Protein AF-A0A2A3HDF3-F1 (afdb_monomer_lite)

Radius of gyration: 16.19 Å; chains: 1; bounding box: 34×34×39 Å

Foldseek 3Di:
DAQEEEEAAQLGWCVVVCVVVCVVPVPYHYHYDYLLLCLVQQQASCVDPSQVPGQEYEYEALVLLSCLNNVVVHDPRRHYDYHPYDQAQQDDPLHPHLVVLLVLLVCCQPPVLVSLVVVLVSDDDDDPVVSVNSSVSSVVDDSNSSSSSSNCSSPDGNPDPVVVVPPPPPPD

pLDDT: mean 89.28, std 13.71, range [31.47, 98.31]

Structure (mmCIF, N/CA/C/O backbone):
data_AF-A0A2A3HDF3-F1
#
_entry.id   AF-A0A2A3HDF3-F1
#
loop_
_atom_site.group_PDB
_atom_site.id
_atom_site.type_symbol
_atom_site.label_atom_id
_atom_site.label_alt_id
_atom_site.label_comp_id
_atom_site.label_asym_id
_atom_site.label_entity_id
_atom_site.label_seq_id
_atom_site.pdbx_PDB_ins_code
_atom_site.Cartn_x
_atom_site.Cartn_y
_atom_site.Cartn_z
_atom_site.occupancy
_atom_site.B_iso_or_equiv
_atom_site.auth_seq_id
_atom_site.auth_comp_id
_atom_site.auth_asym_id
_atom_site.auth_atom_id
_atom_site.pdbx_PDB_model_num
ATOM 1 N N . MET A 1 1 ? 16.408 5.076 -20.374 1.00 85.50 1 MET A N 1
ATOM 2 C CA . MET A 1 1 ? 16.314 5.239 -18.915 1.00 85.50 1 MET A CA 1
ATOM 3 C C . MET A 1 1 ? 15.168 4.368 -18.443 1.00 85.50 1 MET A C 1
ATOM 5 O O . MET A 1 1 ? 14.099 4.467 -19.041 1.00 85.50 1 MET A O 1
ATOM 9 N N . LEU A 1 2 ? 15.422 3.452 -17.506 1.00 94.69 2 LEU A N 1
ATOM 10 C CA . LEU A 1 2 ? 14.374 2.601 -16.931 1.00 94.69 2 LEU A CA 1
ATOM 11 C C . LEU A 1 2 ? 13.492 3.433 -16.003 1.00 94.69 2 LEU A C 1
ATOM 13 O O . LEU A 1 2 ? 13.992 4.339 -15.347 1.00 94.69 2 LEU A O 1
ATOM 17 N N . LYS A 1 3 ? 12.201 3.116 -15.933 1.00 98.00 3 LYS A N 1
ATOM 18 C CA . LYS A 1 3 ? 11.249 3.780 -15.036 1.00 98.00 3 LYS A CA 1
ATOM 19 C C . LYS A 1 3 ? 10.945 2.903 -13.835 1.00 98.00 3 LYS A C 1
ATOM 21 O O . LYS A 1 3 ? 10.319 1.850 -13.988 1.00 98.00 3 LYS A O 1
ATOM 26 N N . TRP A 1 4 ? 11.349 3.360 -12.659 1.00 98.19 4 TRP A N 1
ATOM 27 C CA . TRP A 1 4 ? 11.061 2.716 -11.385 1.00 98.19 4 TRP A CA 1
ATOM 28 C C . TRP A 1 4 ? 9.919 3.449 -10.695 1.00 98.19 4 TRP A C 1
ATOM 30 O O . TRP A 1 4 ? 9.911 4.673 -10.592 1.00 98.19 4 TRP A O 1
ATOM 40 N N . THR A 1 5 ? 8.917 2.706 -10.241 1.00 98.06 5 THR A N 1
ATOM 41 C CA . THR A 1 5 ? 7.815 3.256 -9.450 1.00 98.06 5 THR A CA 1
ATOM 42 C C . THR A 1 5 ? 7.748 2.553 -8.109 1.00 98.06 5 THR A C 1
ATOM 44 O O . THR A 1 5 ? 7.665 1.327 -8.057 1.00 98.06 5 THR A O 1
ATOM 47 N N . TRP A 1 6 ? 7.784 3.346 -7.047 1.00 97.88 6 TRP A N 1
ATOM 48 C CA . TRP A 1 6 ? 7.765 2.919 -5.657 1.00 97.88 6 TRP A CA 1
ATOM 49 C C . TRP A 1 6 ? 6.385 3.181 -5.071 1.00 97.88 6 TRP A C 1
ATOM 51 O O . TRP A 1 6 ? 5.854 4.286 -5.191 1.00 97.88 6 TRP A O 1
ATOM 61 N N . LEU A 1 7 ? 5.801 2.151 -4.474 1.00 96.94 7 LEU A N 1
ATOM 62 C CA . LEU A 1 7 ? 4.539 2.220 -3.751 1.00 96.94 7 LEU A CA 1
ATOM 63 C C . LEU A 1 7 ? 4.824 2.256 -2.248 1.00 96.94 7 LEU A C 1
ATOM 65 O O . LEU A 1 7 ? 5.715 1.550 -1.775 1.00 96.94 7 LEU A O 1
ATOM 69 N N . SER A 1 8 ? 4.084 3.085 -1.520 1.00 90.19 8 SER A N 1
ATOM 70 C CA . SER A 1 8 ? 4.473 3.556 -0.194 1.00 90.19 8 SER A CA 1
ATOM 71 C C . SER A 1 8 ? 4.134 2.612 0.955 1.00 90.19 8 SER A C 1
ATOM 73 O O . SER A 1 8 ? 4.637 2.826 2.045 1.00 90.19 8 SER A O 1
ATOM 75 N N . GLY A 1 9 ? 3.319 1.578 0.751 1.00 89.56 9 GLY A N 1
ATOM 76 C CA . GLY A 1 9 ? 2.892 0.686 1.830 1.00 89.56 9 GLY A CA 1
ATOM 77 C C . GLY A 1 9 ? 1.810 1.283 2.739 1.00 89.56 9 GLY A C 1
ATOM 78 O O . GLY A 1 9 ? 1.271 2.361 2.480 1.00 89.56 9 GLY A O 1
ATOM 79 N N . LEU A 1 10 ? 1.416 0.555 3.79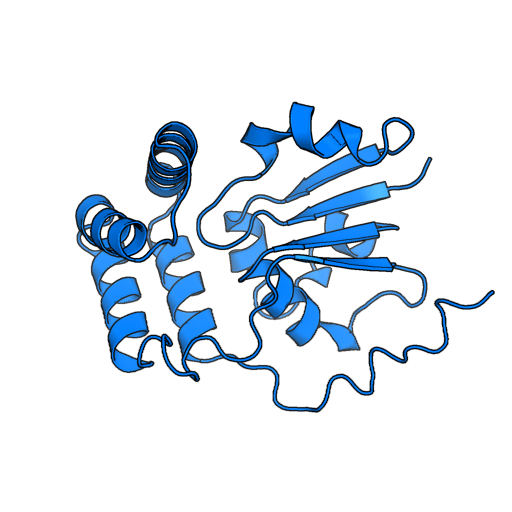0 1.00 91.62 10 LEU A N 1
ATOM 80 C CA . LEU A 1 10 ? 0.279 0.937 4.641 1.00 91.62 10 LEU A CA 1
ATOM 81 C C . LEU A 1 10 ? 0.542 2.257 5.382 1.00 91.62 10 LEU A C 1
ATOM 83 O O . LEU A 1 10 ? 1.475 2.361 6.183 1.00 91.62 10 LEU A O 1
ATOM 87 N N . ALA A 1 11 ? -0.333 3.243 5.155 1.00 92.19 11 ALA A N 1
ATOM 88 C CA . ALA A 1 11 ? -0.330 4.542 5.836 1.00 92.19 11 ALA A CA 1
ATOM 89 C C . ALA A 1 11 ? 1.054 5.225 5.875 1.00 92.19 11 ALA A C 1
ATOM 91 O O . ALA A 1 11 ? 1.394 5.914 6.834 1.00 92.19 11 ALA A O 1
ATOM 92 N N . SER A 1 12 ? 1.854 5.024 4.829 1.00 89.12 12 SER A N 1
ATOM 93 C CA . SER A 1 12 ? 3.217 5.540 4.700 1.00 89.12 12 SER A CA 1
ATOM 94 C C . SER A 1 12 ? 3.377 6.352 3.414 1.00 89.12 12 SER A C 1
ATOM 96 O O . SER A 1 12 ? 2.534 6.307 2.516 1.00 89.12 12 SER A O 1
ATOM 98 N N . ASP A 1 13 ? 4.442 7.146 3.339 1.00 88.75 13 ASP A N 1
ATOM 99 C CA . ASP A 1 13 ? 4.834 7.875 2.132 1.00 88.75 13 ASP A CA 1
ATOM 100 C C . ASP A 1 13 ? 6.322 7.648 1.906 1.00 88.75 13 ASP A C 1
ATOM 102 O O . ASP A 1 13 ? 7.139 8.135 2.679 1.00 88.75 13 ASP A O 1
ATOM 106 N N . TRP A 1 14 ? 6.680 6.883 0.877 1.00 89.44 14 TRP A N 1
ATOM 107 C CA . TRP A 1 14 ? 8.084 6.560 0.605 1.00 89.44 14 TRP A CA 1
ATOM 108 C C . TRP A 1 14 ? 8.857 7.704 -0.022 1.00 89.44 14 TRP A C 1
ATOM 110 O O . TRP A 1 14 ? 10.082 7.650 -0.073 1.00 89.44 14 TRP A O 1
ATOM 120 N N . ASN A 1 15 ? 8.165 8.759 -0.443 1.00 88.38 15 ASN A N 1
ATOM 121 C CA . ASN A 1 15 ? 8.813 9.951 -0.958 1.00 88.38 15 ASN A CA 1
ATOM 122 C C . ASN A 1 15 ? 9.711 10.629 0.093 1.00 88.38 15 ASN A C 1
ATOM 124 O O . ASN A 1 15 ? 10.619 11.369 -0.261 1.00 88.38 15 ASN A O 1
ATOM 128 N N . ILE A 1 16 ? 9.489 10.372 1.388 1.00 86.38 16 ILE A N 1
ATOM 129 C CA . ILE A 1 16 ? 10.354 10.883 2.464 1.00 86.38 16 ILE A CA 1
ATOM 130 C C . ILE A 1 16 ? 11.732 10.206 2.504 1.00 86.38 16 ILE A C 1
ATOM 132 O O . ILE A 1 16 ? 12.630 10.749 3.135 1.00 86.38 16 ILE A O 1
ATOM 136 N N . TRP A 1 17 ? 11.873 9.042 1.859 1.00 86.25 17 TRP A N 1
ATOM 137 C CA . TRP A 1 17 ? 13.114 8.267 1.750 1.00 86.25 17 TRP A CA 1
ATOM 138 C C . TRP A 1 17 ? 13.615 8.208 0.296 1.00 86.25 17 TRP A C 1
ATOM 140 O O . TRP A 1 17 ? 14.229 7.230 -0.132 1.00 86.25 17 TRP A O 1
ATOM 150 N N . GLU A 1 18 ? 13.272 9.211 -0.521 1.00 90.62 18 GLU A N 1
ATOM 151 C CA . GLU A 1 18 ? 13.630 9.253 -1.944 1.00 90.62 18 GLU A CA 1
ATOM 152 C C . GLU A 1 18 ? 15.149 9.151 -2.153 1.00 90.62 18 GLU A C 1
ATOM 154 O O . GLU A 1 18 ? 15.608 8.347 -2.972 1.00 90.62 18 GLU A O 1
ATOM 159 N N . ASP A 1 19 ? 15.928 9.904 -1.376 1.00 89.81 19 ASP A N 1
ATOM 160 C CA . ASP A 1 19 ? 17.388 9.933 -1.474 1.00 89.81 19 ASP A CA 1
ATOM 161 C C . ASP A 1 19 ? 17.999 8.552 -1.195 1.00 89.81 19 ASP A C 1
ATOM 163 O O . ASP A 1 19 ? 18.905 8.117 -1.905 1.00 89.81 19 ASP A O 1
ATOM 167 N N . GLU A 1 20 ? 17.471 7.813 -0.217 1.00 90.38 20 GLU A N 1
ATOM 168 C CA . GLU A 1 20 ? 17.928 6.463 0.105 1.00 90.38 20 GLU A CA 1
ATOM 169 C C . GLU A 1 20 ? 17.465 5.426 -0.919 1.00 90.38 20 GLU A C 1
ATOM 171 O O . GLU A 1 20 ? 18.195 4.484 -1.216 1.00 90.38 20 GLU A O 1
ATOM 176 N N . LEU A 1 21 ? 16.259 5.563 -1.470 1.00 91.25 21 LEU A N 1
ATOM 177 C CA . LEU A 1 21 ? 15.685 4.571 -2.384 1.00 91.25 21 LEU A CA 1
ATOM 178 C C . LEU A 1 21 ? 16.205 4.720 -3.819 1.00 91.25 21 LEU A C 1
ATOM 180 O O . LEU A 1 21 ? 16.297 3.730 -4.552 1.00 91.25 21 LEU A O 1
ATOM 184 N N . THR A 1 22 ? 16.584 5.929 -4.233 1.00 93.12 22 THR A N 1
ATOM 185 C CA . THR A 1 22 ? 17.169 6.171 -5.563 1.00 93.12 22 THR A CA 1
ATOM 186 C C . THR A 1 22 ? 18.551 5.542 -5.742 1.00 93.12 22 THR A C 1
ATOM 188 O O . THR A 1 22 ? 18.929 5.213 -6.866 1.00 93.12 22 THR A O 1
ATOM 191 N N . VAL A 1 23 ? 19.277 5.241 -4.656 1.00 94.00 23 VAL A N 1
ATOM 192 C CA . VAL A 1 23 ? 20.576 4.542 -4.739 1.00 94.00 23 VAL A CA 1
ATOM 193 C C . VAL A 1 23 ? 20.455 3.107 -5.262 1.00 94.00 23 VAL A C 1
ATOM 195 O O . VAL A 1 23 ? 21.455 2.524 -5.680 1.00 94.00 23 VAL A O 1
ATOM 198 N N . ALA A 1 24 ? 19.248 2.527 -5.246 1.00 91.19 24 ALA A N 1
ATOM 199 C CA . ALA A 1 24 ? 19.001 1.181 -5.752 1.00 91.19 24 ALA A CA 1
ATOM 200 C C . ALA A 1 24 ? 19.291 1.055 -7.261 1.00 91.19 24 ALA A C 1
ATOM 202 O O . ALA A 1 24 ? 19.706 -0.017 -7.705 1.00 91.19 24 ALA A O 1
ATOM 203 N N . ASP A 1 25 ? 19.087 2.131 -8.032 1.00 93.25 25 ASP A N 1
ATOM 204 C CA . ASP A 1 25 ? 19.437 2.238 -9.454 1.00 93.25 25 ASP A CA 1
ATOM 205 C C . ASP A 1 25 ? 19.587 3.717 -9.851 1.00 93.25 25 ASP A C 1
ATOM 207 O O . ASP A 1 25 ? 18.658 4.351 -10.343 1.00 93.25 25 ASP A O 1
ATOM 211 N N . MET A 1 26 ? 20.781 4.278 -9.656 1.00 93.88 26 MET A N 1
ATOM 212 C CA . MET A 1 26 ? 21.037 5.710 -9.881 1.00 93.88 26 MET A CA 1
ATOM 213 C C . MET A 1 26 ? 20.826 6.176 -11.335 1.00 93.88 26 MET A C 1
ATOM 215 O O . MET A 1 26 ? 20.737 7.378 -11.583 1.00 93.88 26 MET A O 1
ATOM 219 N N . ASP A 1 27 ? 20.760 5.249 -12.296 1.00 95.38 27 ASP A N 1
ATOM 220 C CA . ASP A 1 27 ? 20.563 5.546 -13.719 1.00 95.38 27 ASP A CA 1
ATOM 221 C C . ASP A 1 27 ? 19.083 5.486 -14.141 1.00 95.38 27 ASP A C 1
ATOM 223 O O . ASP A 1 27 ? 18.760 5.697 -15.319 1.00 95.38 27 ASP A O 1
ATOM 227 N N . ALA A 1 28 ? 18.172 5.173 -13.217 1.00 96.69 28 ALA A N 1
ATOM 228 C CA . ALA A 1 28 ? 16.743 5.096 -13.470 1.00 96.69 28 ALA A CA 1
ATOM 229 C C . ALA A 1 28 ? 15.999 6.417 -13.205 1.00 96.69 28 ALA A C 1
ATOM 231 O O . ALA A 1 28 ? 16.429 7.294 -12.465 1.00 96.69 28 ALA A O 1
ATOM 232 N N . GLU A 1 29 ? 14.818 6.548 -13.812 1.00 97.00 29 GLU A N 1
ATOM 233 C CA . GLU A 1 29 ? 13.830 7.568 -13.463 1.00 97.00 29 GLU A CA 1
ATOM 234 C C . GLU A 1 29 ? 12.951 7.016 -12.330 1.00 97.00 29 GLU A C 1
ATOM 236 O O . GLU A 1 29 ? 12.150 6.103 -12.562 1.00 97.00 29 GLU A O 1
ATOM 241 N N . HIS A 1 30 ? 13.094 7.560 -11.119 1.00 97.00 30 HIS A N 1
ATOM 242 C CA . HIS A 1 30 ? 12.326 7.151 -9.941 1.00 97.00 30 HIS A CA 1
ATOM 243 C C . HIS A 1 30 ? 11.044 7.976 -9.801 1.00 97.00 30 HIS A C 1
ATOM 245 O O . HIS A 1 30 ? 11.026 9.187 -10.012 1.00 97.00 30 HIS A O 1
ATOM 251 N N . ARG A 1 31 ? 9.945 7.306 -9.452 1.00 96.94 31 ARG A N 1
ATOM 252 C CA . ARG A 1 31 ? 8.663 7.932 -9.117 1.00 96.94 31 ARG A CA 1
ATOM 253 C C . ARG A 1 31 ? 8.096 7.293 -7.863 1.00 96.94 31 ARG A C 1
ATOM 255 O O . ARG A 1 31 ? 8.108 6.071 -7.745 1.00 96.94 31 ARG A O 1
ATOM 262 N N . PHE A 1 32 ? 7.527 8.105 -6.986 1.00 96.62 32 PHE A N 1
ATOM 263 C CA . PHE A 1 32 ? 6.917 7.652 -5.740 1.00 96.62 32 PHE A CA 1
ATOM 264 C C . PHE A 1 32 ? 5.410 7.886 -5.806 1.00 96.62 32 PHE A C 1
ATOM 266 O O . PHE A 1 32 ? 4.940 8.975 -6.147 1.00 96.62 32 PHE A O 1
ATOM 273 N N . VAL A 1 33 ? 4.636 6.835 -5.545 1.00 96.38 33 VAL A N 1
ATOM 274 C CA . VAL A 1 33 ? 3.180 6.914 -5.455 1.00 96.38 33 VAL A CA 1
ATOM 275 C C . VAL A 1 33 ? 2.818 6.927 -3.973 1.00 96.38 33 VAL A C 1
ATOM 277 O O . VAL A 1 33 ? 3.095 5.946 -3.283 1.00 96.38 33 VAL A O 1
ATOM 280 N N . PRO A 1 34 ? 2.200 8.007 -3.470 1.00 93.50 34 PRO A N 1
ATOM 281 C CA . PRO A 1 34 ? 1.807 8.082 -2.073 1.00 93.50 34 PRO A CA 1
ATOM 282 C C . PRO A 1 34 ? 0.630 7.144 -1.798 1.00 93.50 34 PRO A C 1
ATOM 284 O O . PRO A 1 34 ? -0.275 7.013 -2.632 1.00 93.50 34 PRO A O 1
ATOM 287 N N . TYR A 1 35 ? 0.586 6.589 -0.586 1.00 95.25 35 TYR A N 1
ATOM 288 C CA . TYR A 1 35 ? -0.450 5.658 -0.123 1.00 95.25 35 TYR A CA 1
ATOM 289 C C . TYR A 1 35 ? -1.881 6.111 -0.456 1.00 95.25 35 TYR A C 1
ATOM 291 O O . TYR A 1 35 ? -2.707 5.323 -0.915 1.00 95.25 35 TYR A O 1
ATOM 299 N N . VAL A 1 36 ? -2.180 7.406 -0.307 1.00 94.00 36 VAL A N 1
ATOM 300 C CA . VAL A 1 36 ? -3.517 7.960 -0.585 1.00 94.00 36 VAL A CA 1
ATOM 301 C C . VAL A 1 36 ? -3.990 7.713 -2.024 1.00 94.00 36 VAL A C 1
ATOM 303 O O . VAL A 1 36 ? -5.169 7.431 -2.234 1.00 94.00 36 VAL A O 1
ATOM 306 N N . LYS A 1 37 ? -3.087 7.752 -3.017 1.00 95.38 37 LYS A N 1
ATOM 307 C CA . LYS A 1 37 ? -3.423 7.437 -4.418 1.00 95.38 37 LYS A CA 1
ATOM 308 C C . LYS A 1 37 ? -3.655 5.939 -4.618 1.00 95.38 37 LYS A C 1
ATOM 310 O O . LYS A 1 37 ? -4.479 5.544 -5.446 1.00 95.38 37 LYS A O 1
ATOM 315 N N . GLU A 1 38 ? -2.934 5.109 -3.869 1.00 96.00 38 GLU A N 1
ATOM 316 C CA . GLU A 1 38 ? -3.066 3.653 -3.924 1.00 96.00 38 GLU A CA 1
ATOM 317 C C . GLU A 1 38 ? -4.421 3.198 -3.382 1.00 96.00 38 GLU A C 1
ATOM 319 O O . GLU A 1 38 ? -5.119 2.428 -4.041 1.00 96.00 38 GLU A O 1
ATOM 324 N N . VAL A 1 39 ? -4.847 3.747 -2.239 1.00 96.75 39 VAL A N 1
ATOM 325 C CA . VAL A 1 39 ? -6.170 3.482 -1.644 1.00 96.75 39 VAL A CA 1
ATOM 326 C C . VAL A 1 39 ? -7.308 3.948 -2.553 1.00 96.75 39 VAL A C 1
ATOM 328 O O . VAL A 1 39 ? -8.350 3.308 -2.671 1.00 96.75 39 VAL A O 1
ATOM 331 N N . GLN A 1 40 ? -7.121 5.038 -3.288 1.00 95.62 40 GLN A N 1
ATOM 332 C CA . GLN A 1 40 ? -8.115 5.459 -4.280 1.00 95.62 40 GLN A CA 1
ATOM 333 C C . GLN A 1 40 ? -8.202 4.499 -5.482 1.00 95.62 40 GLN A C 1
ATOM 335 O O . GLN A 1 40 ? -9.146 4.573 -6.267 1.00 95.62 40 GLN A O 1
ATOM 340 N N . SER A 1 41 ? -7.249 3.569 -5.607 1.00 95.81 41 SER A N 1
ATOM 341 C CA . SER A 1 41 ? -7.112 2.617 -6.712 1.00 95.81 41 SER A CA 1
ATOM 342 C C . SER A 1 41 ? -7.168 1.147 -6.260 1.00 95.81 41 SER A C 1
ATOM 344 O O . SER A 1 41 ? -6.714 0.272 -6.995 1.00 95.81 41 SER A O 1
ATOM 346 N N . LEU A 1 42 ? -7.759 0.841 -5.093 1.00 94.88 42 LEU A N 1
ATOM 347 C CA . LEU A 1 42 ? -7.791 -0.514 -4.494 1.00 94.88 42 LEU A CA 1
ATOM 348 C C . LEU A 1 42 ? -8.274 -1.624 -5.440 1.00 94.88 42 LEU A C 1
ATOM 350 O O . LEU A 1 42 ? -7.818 -2.760 -5.359 1.00 94.88 42 LEU A O 1
ATOM 354 N N . GLN A 1 43 ? -9.211 -1.312 -6.339 1.00 90.25 43 GLN A N 1
ATOM 355 C CA . GLN A 1 43 ? -9.762 -2.296 -7.279 1.00 90.25 43 GLN A CA 1
ATOM 356 C C . GLN A 1 43 ? -8.779 -2.670 -8.395 1.00 90.25 43 GLN A C 1
ATOM 358 O O . GLN A 1 43 ? -8.859 -3.764 -8.961 1.00 90.25 43 GLN A O 1
ATOM 363 N N . ASN A 1 44 ? -7.890 -1.745 -8.757 1.00 92.00 44 ASN A N 1
ATOM 364 C CA . ASN A 1 44 ? -6.894 -1.945 -9.793 1.00 92.00 44 ASN A CA 1
ATOM 365 C C . ASN A 1 44 ? -5.815 -0.859 -9.724 1.00 92.00 44 ASN A C 1
ATOM 367 O O . ASN A 1 44 ? -5.994 0.216 -10.291 1.00 92.00 44 ASN A O 1
ATOM 371 N N . ILE A 1 45 ? -4.658 -1.172 -9.141 1.00 95.94 45 ILE A N 1
ATOM 372 C CA . ILE A 1 45 ? -3.551 -0.209 -9.017 1.00 95.94 45 ILE A CA 1
ATOM 373 C C . ILE A 1 45 ? -3.018 0.277 -10.383 1.00 95.94 45 ILE A C 1
ATOM 375 O O . ILE A 1 45 ? -2.452 1.362 -10.496 1.00 95.94 45 ILE A O 1
ATOM 379 N N . TYR A 1 46 ? -3.274 -0.476 -11.461 1.00 96.75 46 TYR A N 1
ATOM 380 C CA . TYR A 1 46 ? -2.918 -0.107 -12.836 1.00 96.75 46 TYR A CA 1
ATOM 381 C C . TYR A 1 46 ? -3.811 0.969 -13.468 1.00 96.75 46 TYR A C 1
ATOM 383 O O . TYR A 1 46 ? -3.583 1.341 -14.623 1.00 96.75 46 TYR A O 1
ATOM 391 N N . SER A 1 47 ? -4.817 1.487 -12.754 1.00 96.12 47 SER A N 1
ATOM 392 C CA . SER A 1 47 ? -5.484 2.734 -13.149 1.00 96.12 47 SER A CA 1
ATOM 393 C C . SER A 1 47 ? -4.554 3.943 -13.026 1.00 96.12 47 SER A C 1
ATOM 395 O O . SER A 1 47 ? -4.762 4.936 -13.721 1.00 96.12 47 SER A O 1
ATOM 397 N N . LEU A 1 48 ? -3.517 3.857 -12.184 1.00 97.25 48 LEU A N 1
ATOM 398 C CA . LEU A 1 48 ? -2.504 4.895 -12.037 1.00 97.25 48 LEU A CA 1
ATOM 399 C C . LEU A 1 48 ? -1.516 4.844 -13.205 1.00 97.25 48 LEU A C 1
ATOM 401 O O . LEU A 1 48 ? -0.933 3.803 -13.522 1.00 97.25 48 LEU A O 1
ATOM 405 N N . SER A 1 49 ? -1.314 5.990 -13.852 1.00 96.12 49 SER A N 1
ATOM 406 C CA . SER A 1 49 ? -0.465 6.092 -15.042 1.00 96.12 49 SER A CA 1
ATOM 407 C C . SER A 1 49 ? 1.004 5.795 -14.738 1.00 96.12 49 SER A C 1
ATOM 409 O O . SER A 1 49 ? 1.694 5.180 -15.548 1.00 96.12 49 SER A O 1
ATOM 411 N N . GLU A 1 50 ? 1.459 6.198 -13.556 1.00 96.31 50 GLU A N 1
ATOM 412 C CA . GLU A 1 50 ? 2.797 5.985 -13.024 1.00 96.31 50 GLU A CA 1
ATOM 413 C C . GLU A 1 50 ? 3.066 4.481 -12.891 1.00 96.31 50 GLU A C 1
ATOM 415 O O . GLU A 1 50 ? 4.068 3.984 -13.389 1.00 96.31 50 GLU A O 1
ATOM 420 N N . VAL A 1 51 ? 2.090 3.738 -12.363 1.00 97.50 51 VAL A N 1
ATOM 421 C CA . VAL A 1 51 ? 2.153 2.283 -12.176 1.00 97.50 51 VAL A CA 1
ATOM 422 C C . VAL A 1 51 ? 2.069 1.536 -13.503 1.00 97.50 51 VAL A C 1
ATOM 424 O O . VAL A 1 51 ? 2.836 0.608 -13.750 1.00 97.50 51 VAL A O 1
ATOM 427 N N . LYS A 1 52 ? 1.154 1.934 -14.392 1.00 97.06 52 LYS A N 1
ATOM 428 C CA . LYS A 1 52 ? 0.970 1.290 -15.700 1.00 97.06 52 LYS A CA 1
ATOM 429 C C . LYS A 1 52 ? 2.188 1.427 -16.613 1.00 97.06 52 LYS A C 1
ATOM 431 O O . LYS A 1 52 ? 2.451 0.524 -17.403 1.00 97.06 52 LYS A O 1
ATOM 436 N N . ASN A 1 53 ? 2.898 2.548 -16.520 1.00 96.81 53 ASN A N 1
ATOM 437 C CA . ASN A 1 53 ? 4.010 2.878 -17.409 1.00 96.81 53 ASN A CA 1
ATOM 438 C C . ASN A 1 53 ? 5.394 2.580 -16.806 1.00 96.81 53 ASN A C 1
ATOM 440 O O . ASN A 1 53 ? 6.395 2.902 -17.446 1.00 96.81 53 ASN A O 1
ATOM 444 N N . ALA A 1 54 ? 5.461 2.008 -15.600 1.00 98.12 54 ALA A N 1
ATOM 445 C CA . ALA A 1 54 ? 6.719 1.627 -14.968 1.00 98.12 54 ALA A CA 1
ATOM 446 C C . ALA A 1 54 ? 7.327 0.380 -15.628 1.00 98.12 54 ALA A C 1
ATOM 448 O O . ALA A 1 54 ? 6.614 -0.589 -15.911 1.00 98.12 54 ALA A O 1
ATOM 449 N N . ASP A 1 55 ? 8.648 0.380 -15.799 1.00 98.12 55 ASP A N 1
ATOM 450 C CA . ASP A 1 55 ? 9.413 -0.809 -16.182 1.00 98.12 55 ASP A CA 1
ATOM 451 C C . ASP A 1 55 ? 9.625 -1.722 -14.966 1.00 98.12 55 ASP A C 1
ATOM 453 O O . ASP A 1 55 ? 9.536 -2.948 -15.079 1.00 98.12 55 ASP A O 1
ATOM 457 N N . VAL A 1 56 ? 9.857 -1.120 -13.795 1.00 98.19 56 VAL A N 1
ATOM 458 C CA . VAL A 1 56 ? 10.000 -1.789 -12.498 1.00 98.19 56 VAL A CA 1
ATOM 459 C C . VAL A 1 56 ? 8.998 -1.185 -11.520 1.00 98.19 56 VAL A C 1
ATOM 461 O O . VAL A 1 56 ? 8.985 0.024 -11.302 1.00 98.19 56 VAL A O 1
ATOM 464 N N . LEU A 1 57 ? 8.155 -2.028 -10.930 1.00 98.06 57 LEU A N 1
ATOM 465 C CA . LEU A 1 57 ? 7.226 -1.642 -9.872 1.00 98.06 57 LEU A CA 1
ATOM 466 C C . LEU A 1 57 ? 7.673 -2.287 -8.560 1.00 98.06 57 LEU A C 1
ATOM 468 O O . LEU A 1 57 ? 7.797 -3.512 -8.482 1.00 98.06 57 LEU A O 1
ATOM 472 N N . VAL A 1 58 ? 7.908 -1.460 -7.550 1.00 98.00 58 VAL A N 1
ATOM 473 C CA . VAL A 1 58 ? 8.295 -1.879 -6.204 1.00 98.00 58 VAL A CA 1
ATOM 474 C C . VAL A 1 58 ? 7.131 -1.613 -5.264 1.00 98.00 58 VAL A C 1
ATOM 476 O O . VAL A 1 58 ? 6.593 -0.509 -5.257 1.00 98.00 58 VAL A O 1
ATOM 479 N N . GLY A 1 59 ? 6.741 -2.606 -4.473 1.00 95.62 59 GLY A N 1
ATOM 480 C CA . GLY A 1 59 ? 5.723 -2.430 -3.442 1.00 95.62 59 GLY A CA 1
ATOM 481 C C . GLY A 1 59 ? 6.089 -3.173 -2.172 1.00 95.62 59 GLY A C 1
ATOM 482 O O . GLY A 1 59 ? 6.589 -4.299 -2.234 1.00 95.62 59 GLY A O 1
ATOM 483 N N . MET A 1 60 ? 5.822 -2.537 -1.035 1.00 92.00 60 MET A N 1
ATOM 484 C CA . MET A 1 60 ? 5.961 -3.129 0.290 1.00 92.00 60 MET A CA 1
ATOM 485 C C . MET A 1 60 ? 4.601 -3.500 0.874 1.00 92.00 60 MET A C 1
ATOM 487 O O . MET A 1 60 ? 3.597 -2.910 0.494 1.00 92.00 60 MET A O 1
ATOM 491 N N . ASP A 1 61 ? 4.563 -4.518 1.734 1.00 91.62 61 ASP A N 1
ATOM 492 C CA . ASP A 1 61 ? 3.431 -4.858 2.601 1.00 91.62 61 ASP A CA 1
ATOM 493 C C . ASP A 1 61 ? 2.043 -4.831 1.915 1.00 91.62 61 ASP A C 1
ATOM 495 O O . ASP A 1 61 ? 1.702 -5.718 1.124 1.00 91.62 61 ASP A O 1
ATOM 499 N N . PHE A 1 62 ? 1.232 -3.821 2.218 1.00 94.62 62 PHE A N 1
ATOM 500 C CA . PHE A 1 62 ? -0.061 -3.490 1.649 1.00 94.62 62 PHE A CA 1
ATOM 501 C C . PHE A 1 62 ? 0.006 -3.265 0.138 1.00 94.62 62 PHE A C 1
ATOM 503 O O . PHE A 1 62 ? -0.789 -3.849 -0.601 1.00 94.62 62 PHE A O 1
ATOM 510 N N . SER A 1 63 ? 0.965 -2.484 -0.353 1.00 95.88 63 SER A N 1
ATOM 511 C CA . SER A 1 63 ? 1.133 -2.248 -1.788 1.00 95.88 63 SER A CA 1
ATOM 512 C C . SER A 1 63 ? 1.512 -3.529 -2.524 1.00 95.88 63 SER A C 1
ATOM 514 O O . SER A 1 63 ? 1.025 -3.778 -3.627 1.00 95.88 63 SER A O 1
ATOM 516 N N . ALA A 1 64 ? 2.312 -4.400 -1.899 1.00 95.12 64 ALA A N 1
ATOM 517 C CA . ALA A 1 64 ? 2.605 -5.719 -2.453 1.00 95.12 64 ALA A CA 1
ATOM 518 C C . ALA A 1 64 ? 1.328 -6.572 -2.584 1.00 95.12 64 ALA A C 1
ATOM 520 O O . ALA A 1 64 ? 1.115 -7.200 -3.625 1.00 95.12 64 ALA A O 1
ATOM 521 N N . LEU A 1 65 ? 0.430 -6.545 -1.592 1.00 94.50 65 LEU A N 1
ATOM 522 C CA . LEU A 1 65 ? -0.887 -7.182 -1.704 1.00 94.50 65 LEU A CA 1
ATOM 523 C C . LEU A 1 65 ? -1.716 -6.568 -2.847 1.00 94.50 65 LEU A C 1
ATOM 525 O O . LEU A 1 65 ? -2.289 -7.315 -3.644 1.00 94.50 65 LEU A O 1
ATOM 529 N N . LEU A 1 66 ? -1.758 -5.236 -2.984 1.00 95.19 66 LEU A N 1
ATOM 530 C CA . LEU A 1 66 ? -2.461 -4.562 -4.090 1.00 95.19 66 LEU A CA 1
ATOM 531 C C . LEU A 1 66 ? -1.943 -4.992 -5.463 1.00 95.19 66 LEU A C 1
ATOM 533 O O . LEU A 1 66 ? -2.741 -5.270 -6.369 1.00 95.19 66 LEU A O 1
ATOM 537 N N . MET A 1 67 ? -0.620 -5.086 -5.609 1.00 95.19 67 MET A N 1
ATOM 538 C CA . MET A 1 67 ? 0.028 -5.588 -6.817 1.00 95.19 67 MET A CA 1
ATOM 539 C C . MET A 1 67 ? -0.449 -7.008 -7.110 1.00 95.19 67 MET A C 1
ATOM 541 O O . MET A 1 67 ? -1.046 -7.246 -8.160 1.00 95.19 67 MET A O 1
ATOM 545 N N . LEU A 1 68 ? -0.284 -7.935 -6.161 1.00 93.38 68 LEU A N 1
ATOM 546 C CA . LEU A 1 68 ? -0.676 -9.340 -6.313 1.00 93.38 68 LEU A CA 1
ATOM 547 C C . LEU A 1 68 ? -2.162 -9.497 -6.678 1.00 93.38 68 LEU A C 1
ATOM 549 O O . LEU A 1 68 ? -2.508 -10.277 -7.569 1.00 93.38 68 LEU A O 1
ATOM 553 N N . LYS A 1 69 ? -3.046 -8.713 -6.057 1.00 92.94 69 LYS A N 1
ATOM 554 C CA . LYS A 1 69 ? -4.489 -8.693 -6.350 1.00 92.94 69 LYS A CA 1
ATOM 555 C C . LYS A 1 69 ? -4.815 -8.146 -7.741 1.00 92.94 69 LYS A C 1
ATOM 557 O O . LYS A 1 69 ? -5.809 -8.552 -8.345 1.00 92.94 69 LYS A O 1
ATOM 562 N N . SER A 1 70 ? -3.946 -7.298 -8.281 1.00 93.00 70 SER A N 1
ATOM 563 C CA . SER A 1 70 ? -4.073 -6.685 -9.604 1.00 93.00 70 SER A CA 1
ATOM 564 C C . SER A 1 70 ? -3.283 -7.412 -10.700 1.00 93.00 70 SER A C 1
ATOM 566 O O . SER A 1 70 ? -3.198 -6.904 -11.818 1.00 93.00 70 SER A O 1
ATOM 568 N N . VAL A 1 71 ? -2.737 -8.609 -10.437 1.00 91.81 71 VAL A N 1
ATOM 569 C CA . VAL A 1 71 ? -1.824 -9.325 -11.356 1.00 91.81 71 VAL A CA 1
ATOM 570 C C . VAL A 1 71 ? -2.378 -9.517 -12.769 1.00 91.81 71 VAL A C 1
ATOM 572 O O . VAL A 1 71 ? -1.632 -9.426 -13.739 1.00 91.81 71 VAL A O 1
ATOM 575 N N . LYS A 1 72 ? -3.696 -9.697 -12.916 1.00 91.06 72 LYS A N 1
ATOM 576 C CA . LYS A 1 72 ? -4.358 -9.844 -14.224 1.00 91.06 72 LYS A CA 1
ATOM 577 C C . LYS A 1 72 ? -4.249 -8.603 -15.123 1.00 91.06 72 LYS A C 1
ATOM 579 O O . LYS A 1 72 ? -4.477 -8.708 -16.322 1.00 91.06 72 LYS A O 1
ATOM 584 N N . HIS A 1 73 ? -3.934 -7.442 -14.551 1.00 93.62 73 HIS A N 1
ATOM 585 C CA . HIS A 1 73 ? -3.765 -6.177 -15.268 1.00 93.62 73 HIS A CA 1
ATOM 586 C C . HIS A 1 73 ? -2.289 -5.800 -15.468 1.00 93.62 73 HIS A C 1
ATOM 588 O O . HIS A 1 73 ? -2.007 -4.759 -16.064 1.00 93.62 73 HIS A O 1
ATOM 594 N N . ARG A 1 74 ? -1.348 -6.627 -14.988 1.00 94.12 74 ARG A N 1
ATOM 595 C CA . ARG A 1 74 ? 0.089 -6.363 -15.089 1.00 94.12 74 ARG A CA 1
ATOM 596 C C . ARG A 1 74 ? 0.543 -6.325 -16.554 1.00 94.12 74 ARG A C 1
ATOM 598 O O . ARG A 1 74 ? 0.333 -7.301 -17.278 1.00 94.12 74 ARG A O 1
ATOM 605 N N . PRO A 1 75 ? 1.229 -5.255 -16.999 1.00 94.88 75 PRO A N 1
ATOM 606 C CA . PRO A 1 75 ? 1.895 -5.240 -18.295 1.00 94.88 75 PRO A CA 1
ATOM 607 C C . PRO A 1 75 ? 2.935 -6.364 -18.401 1.00 94.88 75 PRO A C 1
ATOM 609 O O . PRO A 1 75 ? 3.767 -6.527 -17.513 1.00 94.88 75 PRO A O 1
ATOM 612 N N . VAL A 1 76 ? 2.936 -7.098 -19.519 1.00 90.12 76 VAL A N 1
ATOM 613 C CA . VAL A 1 76 ? 3.756 -8.315 -19.727 1.00 90.12 76 VAL A CA 1
ATOM 614 C C . VAL A 1 76 ? 5.249 -8.113 -19.430 1.00 90.12 76 VAL A C 1
ATOM 616 O O . VAL A 1 76 ? 5.896 -9.015 -18.916 1.00 90.12 76 VAL A O 1
ATOM 619 N N . LYS A 1 77 ? 5.807 -6.937 -19.743 1.00 92.88 77 LYS A N 1
ATOM 620 C CA . LYS A 1 77 ? 7.245 -6.649 -19.590 1.00 92.88 77 LYS A CA 1
ATOM 621 C C . LYS A 1 77 ? 7.621 -5.968 -18.272 1.00 92.88 77 LYS A C 1
ATOM 623 O O . LYS A 1 77 ? 8.808 -5.788 -18.019 1.00 92.88 77 LYS A O 1
ATOM 628 N N . GLN A 1 78 ? 6.646 -5.579 -17.452 1.00 96.31 78 GLN A N 1
ATOM 629 C CA . GLN A 1 78 ? 6.926 -4.904 -16.189 1.00 96.31 78 GLN A CA 1
ATOM 630 C C . GLN A 1 78 ? 7.497 -5.902 -15.181 1.00 96.31 78 GLN A C 1
ATOM 632 O O . GLN A 1 78 ? 6.910 -6.967 -14.980 1.00 96.31 78 GLN A O 1
ATOM 637 N N . LYS A 1 79 ? 8.601 -5.560 -14.516 1.00 96.31 79 LYS A N 1
ATOM 638 C CA . LYS A 1 79 ? 9.192 -6.331 -13.411 1.00 96.31 79 LYS A CA 1
ATOM 639 C C . LYS A 1 79 ? 8.584 -5.900 -12.078 1.00 96.31 79 LYS A C 1
ATOM 641 O O . LYS A 1 79 ? 8.262 -4.731 -11.899 1.00 96.31 79 LYS A O 1
ATOM 646 N N . TRP A 1 80 ? 8.439 -6.843 -11.150 1.00 96.31 80 TRP A N 1
ATOM 647 C CA . TRP A 1 80 ? 7.966 -6.576 -9.790 1.00 96.31 80 TRP A CA 1
ATOM 648 C C . TRP A 1 80 ? 9.055 -6.878 -8.773 1.00 96.31 80 TRP A C 1
ATOM 650 O O . TRP A 1 80 ? 9.704 -7.920 -8.866 1.00 96.31 80 TRP A O 1
ATOM 660 N N . ILE A 1 81 ? 9.181 -6.002 -7.783 1.00 96.44 81 ILE A N 1
ATOM 661 C CA . ILE A 1 81 ? 9.936 -6.237 -6.556 1.00 96.44 81 ILE A CA 1
ATOM 662 C C . ILE A 1 81 ? 8.927 -6.144 -5.410 1.00 96.44 81 ILE A C 1
ATOM 664 O O . ILE A 1 81 ? 8.294 -5.109 -5.218 1.00 96.44 81 ILE A O 1
ATOM 668 N N . LEU A 1 82 ? 8.727 -7.253 -4.699 1.00 95.00 82 LEU A N 1
ATOM 669 C CA . LEU A 1 82 ? 7.775 -7.348 -3.593 1.00 95.00 82 LEU A CA 1
ATOM 670 C C . LEU A 1 82 ? 8.555 -7.394 -2.280 1.00 95.00 82 LEU A C 1
ATOM 672 O O . LEU A 1 82 ? 9.310 -8.339 -2.049 1.00 95.00 82 LEU A O 1
ATOM 676 N N . LEU A 1 83 ? 8.371 -6.388 -1.434 1.00 91.38 83 LEU A N 1
ATOM 677 C CA . LEU A 1 83 ? 9.039 -6.256 -0.142 1.00 91.38 83 LEU A CA 1
ATOM 678 C C . LEU A 1 83 ? 8.040 -6.600 0.968 1.00 91.38 83 LEU A C 1
ATOM 680 O O . LEU A 1 83 ? 6.919 -6.106 0.960 1.00 91.38 83 LEU A O 1
ATOM 684 N N . ALA A 1 84 ? 8.413 -7.492 1.889 1.00 88.88 84 ALA A N 1
ATOM 685 C CA . ALA A 1 84 ? 7.532 -7.970 2.966 1.00 88.88 84 ALA A CA 1
ATOM 686 C C . ALA A 1 84 ? 6.076 -8.272 2.508 1.00 88.88 84 ALA A C 1
ATOM 688 O O . ALA A 1 84 ? 5.128 -7.714 3.060 1.00 88.88 84 ALA A O 1
ATOM 689 N N . PRO A 1 85 ? 5.866 -9.096 1.460 1.00 90.75 85 PRO A N 1
ATOM 690 C CA . PRO A 1 85 ? 4.555 -9.236 0.835 1.00 90.75 85 PRO A CA 1
ATOM 691 C C . PRO A 1 85 ? 3.514 -9.839 1.779 1.00 90.75 85 PRO A C 1
ATOM 693 O O . PRO A 1 85 ? 3.716 -10.918 2.338 1.00 90.75 85 PRO A O 1
ATOM 696 N N . ILE A 1 86 ? 2.354 -9.189 1.870 1.00 90.00 86 ILE A N 1
ATOM 697 C CA . ILE A 1 86 ? 1.193 -9.712 2.593 1.00 90.00 86 ILE A CA 1
ATOM 698 C C . ILE A 1 86 ? 0.375 -10.609 1.653 1.00 90.00 86 ILE A C 1
ATOM 700 O O . ILE A 1 86 ? -0.090 -10.173 0.600 1.00 90.00 86 ILE A O 1
ATOM 704 N N . ILE A 1 87 ? 0.184 -11.872 2.042 1.00 89.62 87 ILE A N 1
ATOM 705 C CA . ILE A 1 87 ? -0.658 -12.844 1.318 1.00 89.62 87 ILE A CA 1
ATOM 706 C C . ILE A 1 87 ? -2.064 -12.903 1.923 1.00 89.62 87 ILE A C 1
ATOM 708 O O . ILE A 1 87 ? -3.056 -12.864 1.192 1.00 89.62 87 ILE A O 1
ATOM 712 N N . ASP A 1 88 ? -2.132 -12.982 3.250 1.00 91.88 88 ASP A N 1
ATOM 713 C CA . ASP A 1 88 ? -3.344 -12.921 4.067 1.00 91.88 88 ASP A CA 1
ATOM 714 C C . ASP A 1 88 ? -2.960 -12.273 5.404 1.00 91.88 88 ASP A C 1
ATOM 716 O O . ASP A 1 88 ? -2.236 -12.868 6.198 1.00 91.88 88 ASP A O 1
ATOM 720 N N . PHE A 1 89 ? -3.381 -11.026 5.626 1.00 92.12 89 PHE A N 1
ATOM 721 C CA . PHE A 1 89 ? -3.001 -10.264 6.822 1.00 92.12 89 PHE A CA 1
ATOM 722 C C . PHE A 1 89 ? -3.591 -10.855 8.108 1.00 92.12 89 PHE A C 1
ATOM 724 O O . PHE A 1 89 ? -3.033 -10.694 9.191 1.00 92.12 89 PHE A O 1
ATOM 731 N N . CYS A 1 90 ? -4.733 -11.537 7.991 1.00 93.19 90 CYS A N 1
ATOM 732 C CA . CYS A 1 90 ? -5.503 -12.024 9.129 1.00 93.19 90 CYS A CA 1
ATOM 733 C C . CYS A 1 90 ? -5.239 -13.506 9.442 1.00 93.19 90 CYS A C 1
ATOM 735 O O . CYS A 1 90 ? -5.992 -14.109 10.213 1.00 93.19 90 CYS A O 1
ATOM 737 N N . HIS A 1 91 ? -4.204 -14.107 8.843 1.00 89.94 91 HIS A N 1
ATOM 738 C CA . HIS A 1 91 ? -3.872 -15.519 9.003 1.00 89.94 91 HIS A CA 1
ATOM 739 C C . HIS A 1 91 ? -2.380 -15.743 9.293 1.00 89.94 91 HIS A C 1
ATOM 741 O O . HIS A 1 91 ? -1.522 -15.269 8.555 1.00 89.94 91 HIS A O 1
ATOM 747 N N . GLY A 1 92 ? -2.067 -16.497 10.351 1.00 83.81 92 GLY A N 1
ATOM 748 C CA . GLY A 1 92 ? -0.698 -16.754 10.811 1.00 83.81 92 GLY A CA 1
ATOM 749 C C . GLY A 1 92 ? -0.603 -16.804 12.337 1.00 83.81 92 GLY A C 1
ATOM 750 O O . GLY A 1 92 ? -1.597 -16.570 13.021 1.00 83.81 92 GLY A O 1
ATOM 751 N N . GLU A 1 93 ? 0.583 -17.121 12.858 1.00 80.56 93 GLU A N 1
ATOM 752 C CA . GLU A 1 93 ? 0.852 -17.209 14.305 1.00 80.56 93 GLU A CA 1
ATOM 753 C C . GLU A 1 93 ? 0.744 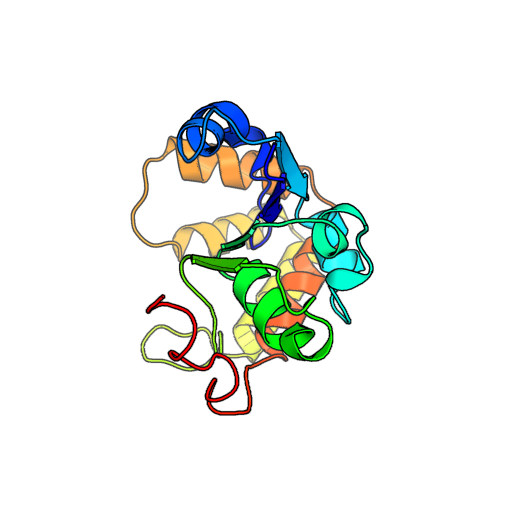-15.836 14.992 1.00 80.56 93 GLU A C 1
ATOM 755 O O . GLU A 1 93 ? 0.082 -15.719 16.019 1.00 80.56 93 GLU A O 1
ATOM 760 N N . ASP A 1 94 ? 1.262 -14.788 14.343 1.00 81.50 94 ASP A N 1
ATOM 761 C CA . ASP A 1 94 ? 1.241 -13.399 14.833 1.00 81.50 94 ASP A CA 1
ATOM 762 C C . ASP A 1 94 ? 0.208 -12.513 14.106 1.00 81.50 94 ASP A C 1
ATOM 764 O O . ASP A 1 94 ? 0.263 -11.281 14.150 1.00 81.50 94 ASP A O 1
ATOM 768 N N . ALA A 1 95 ? -0.735 -13.126 13.386 1.00 86.69 95 ALA A N 1
ATOM 769 C CA . ALA A 1 95 ? -1.698 -12.394 12.573 1.00 86.69 95 ALA A CA 1
ATOM 770 C C . ALA A 1 95 ? -2.797 -11.737 13.413 1.00 86.69 95 ALA A C 1
ATOM 772 O O . ALA A 1 95 ? -3.285 -12.286 14.403 1.00 86.69 95 ALA A O 1
ATOM 773 N N . TRP A 1 96 ? -3.259 -10.570 12.967 1.00 89.69 96 TRP A N 1
ATOM 774 C CA . TRP A 1 96 ? -4.352 -9.876 13.639 1.00 89.69 96 TRP A CA 1
ATOM 775 C C . TRP A 1 96 ? -5.687 -10.479 13.197 1.00 89.69 96 TRP A C 1
ATOM 777 O O . TRP A 1 96 ? -5.976 -10.506 12.000 1.00 89.69 96 TRP A O 1
ATOM 787 N N . PRO A 1 97 ? -6.567 -10.907 14.118 1.00 92.62 97 PRO A N 1
ATOM 788 C CA . PRO A 1 97 ? -7.899 -11.356 13.745 1.00 92.62 97 PRO A CA 1
ATOM 789 C C . PRO A 1 97 ? -8.649 -10.275 12.963 1.00 92.62 97 PRO A C 1
ATOM 791 O O . PRO A 1 97 ? -8.664 -9.113 13.365 1.00 92.62 97 PRO A O 1
ATOM 794 N N . GLN A 1 98 ? -9.379 -10.663 11.915 1.00 95.38 98 GLN A N 1
ATOM 795 C CA . GLN A 1 98 ? -10.137 -9.739 11.055 1.00 95.38 98 GLN A CA 1
ATOM 796 C C . GLN A 1 98 ? -10.961 -8.704 11.843 1.00 95.38 98 GLN A C 1
ATOM 798 O O . GLN A 1 98 ? -10.962 -7.513 11.536 1.00 95.38 98 GLN A O 1
ATOM 803 N N . LYS A 1 99 ? -11.640 -9.141 12.913 1.00 95.25 99 LYS A N 1
ATOM 804 C CA . LYS A 1 99 ? -12.433 -8.257 13.780 1.00 95.25 99 LYS A CA 1
ATOM 805 C C . LYS A 1 99 ? -11.586 -7.156 14.427 1.00 95.25 99 LYS A C 1
ATOM 807 O O . LYS A 1 99 ? -12.081 -6.039 14.559 1.00 95.25 99 LYS A O 1
ATOM 812 N N . GLN A 1 100 ? -10.356 -7.462 14.840 1.00 93.50 100 GLN A N 1
ATOM 813 C CA . GLN A 1 100 ? -9.421 -6.492 15.413 1.00 93.50 100 GLN A CA 1
ATOM 814 C C . GLN A 1 100 ? -9.012 -5.460 14.363 1.00 93.50 100 GLN A C 1
ATOM 816 O O . GLN A 1 100 ? -9.113 -4.268 14.633 1.00 93.50 100 GLN A O 1
ATOM 821 N N . VAL A 1 101 ? -8.662 -5.895 13.150 1.00 94.94 101 VAL A N 1
ATOM 822 C CA . VAL A 1 101 ? -8.293 -4.996 12.041 1.00 94.94 101 VAL A CA 1
ATOM 823 C C . VAL A 1 101 ? -9.435 -4.028 11.706 1.00 94.94 101 VAL A C 1
ATOM 825 O O . VAL A 1 101 ? -9.231 -2.820 11.597 1.00 94.94 101 VAL A O 1
ATOM 828 N N . LEU A 1 102 ? -10.676 -4.523 11.660 1.00 97.31 102 LEU A N 1
ATOM 829 C CA . LEU A 1 102 ? -11.860 -3.679 11.463 1.00 97.31 102 LEU A CA 1
ATOM 830 C C . LEU A 1 102 ? -12.119 -2.718 12.641 1.00 97.31 102 LEU A C 1
ATOM 832 O O . LEU A 1 102 ? -12.632 -1.616 12.436 1.00 97.31 102 LEU A O 1
ATOM 836 N N . GLN A 1 103 ? -11.772 -3.095 13.881 1.00 95.88 103 GLN A N 1
ATOM 837 C CA . GLN A 1 103 ? -11.817 -2.151 15.006 1.00 95.88 103 GLN A CA 1
ATOM 838 C C . GLN A 1 103 ? -10.745 -1.068 14.883 1.00 95.88 103 GLN A C 1
ATOM 840 O O . GLN A 1 103 ? -11.049 0.082 15.193 1.00 95.88 103 GLN A O 1
ATOM 845 N N . VAL A 1 104 ? -9.545 -1.397 14.396 1.00 95.31 104 VAL A N 1
ATOM 846 C CA . VAL A 1 104 ? -8.498 -0.404 14.115 1.00 95.31 104 VAL A CA 1
ATOM 847 C C . VAL A 1 104 ? -8.988 0.588 13.065 1.00 95.31 104 VAL A C 1
ATOM 849 O O . VAL A 1 104 ? -8.958 1.785 13.328 1.00 95.31 104 VAL A O 1
ATOM 852 N N . ALA A 1 105 ? -9.571 0.127 11.953 1.00 97.44 105 ALA A N 1
ATOM 853 C CA . ALA A 1 105 ? -10.164 1.012 10.943 1.00 97.44 105 ALA A CA 1
ATOM 854 C C . ALA A 1 105 ? -11.202 1.981 11.547 1.00 97.44 105 ALA A C 1
ATOM 856 O O . ALA A 1 105 ? -11.189 3.187 11.296 1.00 97.44 105 ALA A O 1
ATOM 857 N N . LYS A 1 106 ? -12.092 1.476 12.411 1.00 97.69 106 LYS A N 1
ATOM 858 C CA . LYS A 1 106 ? -13.065 2.308 13.139 1.00 97.69 106 LYS A CA 1
ATOM 859 C C . LYS A 1 106 ? -12.394 3.276 14.121 1.00 97.69 106 LYS A C 1
ATOM 861 O O . LYS A 1 106 ? -12.878 4.395 14.293 1.00 97.69 106 LYS A O 1
ATOM 866 N N . GLY A 1 107 ? -11.326 2.841 14.783 1.00 97.38 107 GLY A N 1
ATOM 867 C CA . GLY A 1 107 ? -10.522 3.638 15.705 1.00 97.38 107 GLY A CA 1
ATOM 868 C C . GLY A 1 107 ? -9.834 4.795 14.994 1.00 97.38 107 GLY A C 1
ATOM 869 O O . GLY A 1 107 ? -9.970 5.930 15.442 1.00 97.38 107 GLY A O 1
ATOM 870 N N . VAL A 1 108 ? -9.205 4.530 13.847 1.00 97.50 108 VAL A N 1
ATOM 871 C CA . VAL A 1 108 ? -8.536 5.535 13.013 1.00 97.50 108 VAL A CA 1
ATOM 872 C C . VAL A 1 108 ? -9.499 6.654 12.630 1.00 97.50 108 VAL A C 1
ATOM 874 O O . VAL A 1 108 ? -9.175 7.817 12.829 1.00 97.50 108 VAL A O 1
ATOM 877 N N . ARG A 1 109 ? -10.725 6.339 12.193 1.00 97.75 109 ARG A N 1
ATOM 878 C CA . ARG A 1 109 ? -11.730 7.369 11.857 1.00 97.75 109 ARG A CA 1
ATOM 879 C C . ARG A 1 109 ? -12.124 8.261 13.036 1.00 97.75 109 ARG A C 1
ATOM 881 O O . ARG A 1 109 ? -12.473 9.420 12.845 1.00 97.75 109 ARG A O 1
ATOM 888 N N . LYS A 1 110 ? -12.146 7.712 14.253 1.00 97.44 110 LYS A N 1
ATOM 889 C CA . LYS A 1 110 ? -12.648 8.413 15.446 1.00 97.44 110 LYS A CA 1
ATOM 890 C C . LYS A 1 110 ? -11.562 9.169 16.199 1.00 97.44 110 LYS A C 1
ATOM 892 O O . LYS A 1 110 ? -11.802 10.271 16.677 1.00 97.44 110 LYS A O 1
ATOM 897 N N . MET A 1 111 ? -10.412 8.530 16.378 1.00 97.12 111 MET A N 1
ATOM 898 C CA . MET A 1 111 ? -9.285 9.007 17.175 1.00 97.12 111 MET A CA 1
ATOM 899 C C . MET A 1 111 ? -7.973 8.590 16.485 1.00 97.12 111 MET A C 1
ATOM 901 O O . MET A 1 111 ? -7.276 7.711 17.001 1.00 97.12 111 MET A O 1
ATOM 905 N N . PRO A 1 112 ? -7.626 9.203 15.332 1.00 95.12 112 PRO A N 1
ATOM 906 C CA . PRO A 1 112 ? -6.527 8.749 14.477 1.00 95.12 112 PRO A CA 1
ATOM 907 C C . PRO A 1 112 ? -5.216 8.553 15.236 1.00 95.12 112 PRO A C 1
ATOM 909 O O . PRO A 1 112 ? -4.620 7.486 15.174 1.00 95.12 112 PRO A O 1
ATOM 912 N N . LYS A 1 113 ? -4.813 9.542 16.041 1.00 95.69 113 LYS A N 1
ATOM 913 C CA . LYS A 1 113 ? -3.557 9.498 16.800 1.00 95.69 113 LYS A CA 1
ATOM 914 C C . LYS A 1 113 ? -3.476 8.334 17.785 1.00 95.69 113 LYS A C 1
ATOM 916 O O . LYS A 1 113 ? -2.436 7.697 17.872 1.00 95.69 113 LYS A O 1
ATOM 921 N N . VAL A 1 114 ? -4.555 8.059 18.519 1.00 94.81 114 VAL A N 1
ATOM 922 C CA . VAL A 1 114 ? -4.578 6.962 19.499 1.00 94.81 114 VAL A CA 1
ATOM 923 C C . VAL A 1 114 ? -4.501 5.624 18.771 1.00 94.81 114 VAL A C 1
ATOM 925 O O . VAL A 1 114 ? -3.642 4.807 19.073 1.00 94.81 114 VAL A O 1
ATOM 928 N N . ALA A 1 115 ? -5.342 5.444 17.750 1.00 94.81 115 ALA A N 1
ATOM 929 C CA . ALA A 1 115 ? -5.390 4.200 16.993 1.00 94.81 115 ALA A CA 1
ATOM 930 C C . ALA A 1 115 ? -4.072 3.903 16.258 1.00 94.81 115 ALA A C 1
ATOM 932 O O . ALA A 1 115 ? -3.626 2.762 16.250 1.00 94.81 115 ALA A O 1
ATOM 933 N N . LEU A 1 116 ? -3.428 4.914 15.667 1.00 94.31 116 LEU A N 1
ATOM 934 C CA . LEU A 1 116 ? -2.139 4.754 14.987 1.00 94.31 116 LEU A CA 1
ATOM 935 C C . LEU A 1 116 ? -0.988 4.486 15.967 1.00 94.31 116 LEU A C 1
ATOM 937 O O . LEU A 1 116 ? -0.053 3.771 15.620 1.00 94.31 116 LEU A O 1
ATOM 941 N N . GLN A 1 117 ? -1.060 5.001 17.198 1.00 92.50 117 GLN A N 1
ATOM 942 C CA . GLN A 1 117 ? -0.070 4.679 18.228 1.00 92.50 117 GLN A CA 1
ATOM 943 C C . GLN A 1 117 ? -0.173 3.215 18.658 1.00 92.50 117 GLN A C 1
ATOM 945 O O . GLN A 1 117 ? 0.847 2.549 18.818 1.00 92.50 117 GLN A O 1
ATOM 950 N N . ASP A 1 118 ? -1.398 2.705 18.793 1.00 87.81 118 ASP A N 1
ATOM 951 C CA . ASP A 1 118 ? -1.632 1.293 19.091 1.00 87.81 118 ASP A CA 1
ATOM 952 C C . ASP A 1 118 ? -1.118 0.387 17.961 1.00 87.81 118 ASP A C 1
ATOM 954 O O . ASP A 1 118 ? -0.606 -0.695 18.236 1.00 87.81 118 ASP A O 1
ATOM 958 N N . VAL A 1 119 ? -1.195 0.842 16.703 1.00 88.44 119 VAL A N 1
ATOM 959 C CA . VAL A 1 119 ? -0.611 0.144 15.544 1.00 88.44 119 VAL A CA 1
ATOM 960 C C . VAL A 1 119 ? 0.917 0.102 15.624 1.00 88.44 119 VAL A C 1
ATOM 962 O O . VAL A 1 119 ? 1.493 -0.963 15.423 1.00 88.44 119 VAL A O 1
ATOM 965 N N . LEU A 1 120 ? 1.580 1.215 15.959 1.00 86.50 120 LEU A N 1
ATOM 966 C CA . LEU A 1 120 ? 3.044 1.248 16.089 1.00 86.50 120 LEU A CA 1
ATOM 967 C C . LEU A 1 120 ? 3.575 0.310 17.170 1.00 86.50 120 LEU A C 1
ATOM 969 O O . LEU A 1 120 ? 4.621 -0.300 16.987 1.00 86.50 120 LEU A O 1
ATOM 973 N N . ASN A 1 121 ? 2.847 0.144 18.274 1.00 79.31 121 ASN A N 1
ATOM 974 C CA . ASN A 1 121 ? 3.240 -0.782 19.342 1.00 79.31 121 ASN A CA 1
ATOM 975 C C . ASN A 1 121 ? 3.270 -2.251 18.885 1.00 79.31 121 ASN A C 1
ATOM 977 O O . ASN A 1 121 ? 3.762 -3.116 19.607 1.00 79.31 121 ASN A O 1
ATOM 981 N N . LEU A 1 122 ? 2.703 -2.532 17.712 1.00 76.38 122 LEU A N 1
ATOM 982 C CA . LEU A 1 122 ? 2.645 -3.848 17.094 1.00 76.38 122 LEU A CA 1
ATOM 983 C C . LEU A 1 122 ? 3.644 -3.984 15.936 1.00 76.38 122 LEU A C 1
ATOM 985 O O . LEU A 1 122 ? 3.746 -5.062 15.353 1.00 76.38 122 LEU A O 1
ATOM 989 N N . PHE A 1 123 ? 4.375 -2.919 15.589 1.00 76.75 123 PHE A N 1
ATOM 990 C CA . PHE A 1 123 ? 5.477 -3.016 14.639 1.00 76.75 123 PHE A CA 1
ATOM 991 C C . PHE A 1 123 ? 6.637 -3.791 15.279 1.00 76.75 123 PHE A C 1
ATOM 993 O O . PHE A 1 123 ? 6.895 -3.701 16.481 1.00 76.75 123 PHE A O 1
ATOM 1000 N N . GLY A 1 124 ? 7.332 -4.584 14.460 1.00 73.25 124 GLY A N 1
ATOM 1001 C CA . GLY A 1 124 ? 8.597 -5.202 14.856 1.00 73.25 124 GLY A CA 1
ATOM 1002 C C . GLY A 1 124 ? 9.690 -4.145 15.050 1.00 73.25 124 GLY A C 1
ATOM 1003 O O . GLY A 1 124 ? 9.507 -3.014 14.617 1.00 73.25 124 GLY A O 1
ATOM 1004 N N . PRO A 1 125 ? 10.830 -4.498 15.667 1.00 78.44 125 PRO A N 1
ATOM 1005 C CA . PRO A 1 125 ? 11.874 -3.544 16.041 1.00 78.44 125 PRO A CA 1
ATOM 1006 C C . PRO A 1 125 ? 12.395 -2.726 14.847 1.00 78.44 125 PRO A C 1
ATOM 1008 O O . PRO A 1 125 ? 12.818 -3.294 13.841 1.00 78.44 125 PRO A O 1
ATOM 1011 N N . ALA A 1 126 ? 12.420 -1.403 15.003 1.00 79.19 126 ALA A N 1
ATOM 1012 C CA . ALA A 1 126 ? 13.010 -0.422 14.096 1.00 79.19 126 ALA A CA 1
ATOM 1013 C C . ALA A 1 126 ? 13.579 0.760 14.904 1.00 79.19 126 ALA A C 1
ATOM 1015 O O . ALA A 1 126 ? 13.284 0.892 16.098 1.00 79.19 126 ALA A O 1
ATOM 1016 N N . ASP A 1 127 ? 14.384 1.612 14.261 1.00 85.12 127 ASP A N 1
ATOM 1017 C CA . ASP A 1 127 ? 14.895 2.826 14.904 1.00 85.12 127 ASP A CA 1
ATOM 1018 C C . ASP A 1 127 ? 13.751 3.812 15.189 1.00 85.12 127 ASP A C 1
ATOM 1020 O O . ASP A 1 127 ? 12.803 3.934 14.410 1.00 85.12 127 ASP A O 1
ATOM 1024 N N . GLU A 1 128 ? 13.853 4.538 16.305 1.00 87.00 128 GLU A N 1
ATOM 1025 C CA . GLU A 1 128 ? 12.823 5.477 16.777 1.00 87.00 128 GLU A CA 1
ATOM 1026 C C . GLU A 1 128 ? 12.449 6.520 15.712 1.00 87.00 128 GLU A C 1
ATOM 1028 O O . GLU A 1 128 ? 11.271 6.814 15.515 1.00 87.00 128 GLU A O 1
ATOM 1033 N N . GLU A 1 129 ? 13.434 6.985 14.941 1.00 86.62 129 GLU A N 1
ATOM 1034 C CA . GLU A 1 129 ? 13.240 7.928 13.838 1.00 86.62 129 GLU A CA 1
ATOM 1035 C C . GLU A 1 129 ? 12.273 7.399 12.762 1.00 86.62 129 GLU A C 1
ATOM 1037 O O . GLU A 1 129 ? 11.454 8.161 12.239 1.00 86.62 129 GLU A O 1
ATOM 1042 N N . TYR A 1 130 ? 12.292 6.093 12.466 1.00 83.25 130 TYR A N 1
ATOM 1043 C CA . TYR A 1 130 ? 11.355 5.502 11.507 1.00 83.25 130 TYR A CA 1
ATOM 1044 C C . TYR A 1 130 ? 9.923 5.531 12.035 1.00 83.25 130 TYR A C 1
ATOM 1046 O O . TYR A 1 130 ? 9.004 5.883 11.292 1.00 83.25 130 TYR A O 1
ATOM 1054 N N . TYR A 1 131 ? 9.718 5.216 13.316 1.00 87.25 131 TYR A N 1
ATOM 1055 C CA . TYR A 1 131 ? 8.391 5.274 13.930 1.00 87.25 131 TYR A CA 1
ATOM 1056 C C . TYR A 1 131 ? 7.857 6.702 14.006 1.00 87.25 131 TYR A C 1
ATOM 1058 O O . TYR A 1 131 ? 6.688 6.941 13.692 1.00 87.25 131 TYR A O 1
ATOM 1066 N N . GLU A 1 132 ? 8.706 7.659 14.385 1.00 90.19 132 GLU A N 1
ATOM 1067 C CA . GLU A 1 132 ? 8.339 9.072 14.432 1.00 90.19 132 GLU A CA 1
ATOM 1068 C C . GLU A 1 132 ? 7.982 9.603 13.043 1.00 90.19 132 GLU A C 1
ATOM 1070 O O . GLU A 1 132 ? 6.954 10.269 12.875 1.00 90.19 132 GLU A O 1
ATOM 1075 N N . SER A 1 133 ? 8.793 9.282 12.030 1.00 88.62 133 SER A N 1
ATOM 1076 C CA . SER A 1 133 ? 8.551 9.719 10.657 1.00 88.62 133 SER A CA 1
ATOM 1077 C C . SER A 1 133 ? 7.282 9.092 10.078 1.00 88.62 133 SER A C 1
ATOM 1079 O O . SER A 1 133 ? 6.463 9.800 9.480 1.00 88.62 133 SER A O 1
ATOM 1081 N N . TRP A 1 134 ? 7.053 7.798 10.327 1.00 91.06 134 TRP A N 1
ATOM 1082 C CA . TRP A 1 134 ? 5.822 7.116 9.934 1.00 91.06 134 TRP A CA 1
ATOM 1083 C C . TRP A 1 134 ? 4.597 7.747 10.603 1.00 91.06 134 TRP A C 1
ATOM 1085 O O . TRP A 1 134 ? 3.659 8.136 9.910 1.00 91.06 134 TRP A O 1
ATOM 1095 N N . MET A 1 135 ? 4.620 7.947 11.928 1.00 93.50 135 MET A N 1
ATOM 1096 C CA . MET A 1 135 ? 3.503 8.551 12.668 1.00 93.50 135 MET A CA 1
ATOM 1097 C C . MET A 1 135 ? 3.196 9.961 12.170 1.00 93.50 135 MET A C 1
ATOM 1099 O O . MET A 1 135 ? 2.036 10.311 11.942 1.00 93.50 135 MET A O 1
ATOM 1103 N N . ARG A 1 136 ? 4.235 10.785 11.991 1.00 93.25 136 ARG A N 1
ATOM 1104 C CA . ARG A 1 136 ? 4.103 12.152 11.479 1.00 93.25 136 ARG A CA 1
ATOM 1105 C C . ARG A 1 136 ? 3.437 12.162 10.106 1.00 93.25 136 ARG A C 1
ATOM 1107 O O . ARG A 1 136 ? 2.568 12.997 9.875 1.00 93.25 136 ARG A O 1
ATOM 1114 N N . THR A 1 137 ? 3.824 11.239 9.233 1.00 91.94 137 THR A N 1
ATOM 1115 C CA . THR A 1 137 ? 3.280 11.119 7.877 1.00 91.94 137 THR A CA 1
ATOM 1116 C C . THR A 1 137 ? 1.837 10.617 7.904 1.00 91.94 137 THR A C 1
ATOM 1118 O O . THR A 1 137 ? 0.954 11.254 7.331 1.00 91.94 137 THR A O 1
ATOM 1121 N N . ALA A 1 138 ? 1.557 9.538 8.639 1.00 94.12 138 ALA A N 1
ATOM 1122 C CA . ALA A 1 138 ? 0.218 8.969 8.773 1.00 94.12 138 ALA A CA 1
ATOM 1123 C C . ALA A 1 138 ? -0.792 9.993 9.324 1.00 94.12 138 ALA A C 1
ATOM 1125 O O . ALA A 1 138 ? -1.914 10.093 8.833 1.00 94.12 138 ALA A O 1
ATOM 1126 N N . LEU A 1 139 ? -0.391 10.821 10.296 1.00 95.31 139 LEU A N 1
ATOM 1127 C CA . LEU A 1 139 ? -1.251 11.860 10.877 1.00 95.31 139 LEU A CA 1
ATOM 1128 C C . LEU A 1 139 ? -1.596 13.016 9.927 1.00 95.31 139 LEU A C 1
ATOM 1130 O O . LEU A 1 139 ? -2.511 13.782 10.228 1.00 95.31 139 LEU A O 1
ATOM 1134 N N . GLN A 1 140 ? -0.883 13.160 8.809 1.00 94.38 140 GLN A N 1
ATOM 1135 C CA . GLN A 1 140 ? -1.186 14.156 7.778 1.00 94.38 140 GLN A CA 1
ATOM 1136 C C . GLN A 1 140 ? -2.156 13.629 6.712 1.00 94.38 140 GLN A C 1
ATOM 1138 O O . GLN A 1 140 ? -2.665 14.413 5.909 1.00 94.38 140 GLN A O 1
ATOM 1143 N N . MET A 1 141 ? -2.427 12.322 6.692 1.00 95.00 141 MET A N 1
ATOM 1144 C CA . MET A 1 141 ? -3.341 11.707 5.731 1.00 95.00 141 MET A CA 1
ATOM 1145 C C . MET A 1 141 ? -4.797 11.808 6.191 1.00 95.00 141 MET A C 1
ATOM 1147 O O . MET A 1 141 ? -5.091 11.897 7.383 1.00 95.00 141 MET A O 1
ATOM 1151 N N . ASP A 1 142 ? -5.725 11.730 5.235 1.00 96.50 142 ASP A N 1
ATOM 1152 C CA . ASP A 1 142 ? -7.148 11.585 5.541 1.00 96.50 142 ASP A CA 1
ATOM 1153 C C . ASP A 1 142 ? -7.382 10.270 6.319 1.00 96.50 142 ASP A C 1
ATOM 1155 O O . ASP A 1 142 ? -7.104 9.186 5.782 1.00 96.50 142 ASP A O 1
ATOM 1159 N N . PRO A 1 143 ? -7.908 10.326 7.561 1.00 97.12 143 PRO A N 1
ATOM 1160 C CA . PRO A 1 143 ? -8.191 9.134 8.353 1.00 97.12 143 PRO A CA 1
ATOM 1161 C C . PRO A 1 143 ? -9.123 8.141 7.657 1.00 97.12 143 PRO A C 1
ATOM 1163 O O . PRO A 1 143 ? -9.032 6.940 7.916 1.00 97.12 143 PRO A O 1
ATOM 1166 N N . GLU A 1 144 ? -10.005 8.611 6.771 1.00 98.00 144 GLU A N 1
ATOM 1167 C CA . GLU A 1 144 ? -10.884 7.735 5.999 1.00 98.00 144 GLU A CA 1
ATOM 1168 C C . GLU A 1 144 ? -10.083 6.843 5.043 1.00 98.00 144 GLU A C 1
ATOM 1170 O O . GLU A 1 144 ? -10.328 5.640 4.974 1.00 98.00 144 GLU A O 1
ATOM 1175 N N . LEU A 1 145 ? -9.072 7.394 4.365 1.00 97.19 145 LEU A N 1
ATOM 1176 C CA . LEU A 1 145 ? -8.218 6.627 3.454 1.00 97.19 145 LEU A CA 1
ATOM 1177 C C . LEU A 1 145 ? -7.334 5.629 4.212 1.00 97.19 145 LEU A C 1
ATOM 1179 O O . LEU A 1 145 ? -7.108 4.510 3.750 1.00 97.19 145 LEU A O 1
ATOM 1183 N N . ILE A 1 146 ? -6.856 5.984 5.407 1.00 97.12 146 ILE A N 1
ATOM 1184 C CA . ILE A 1 146 ? -6.138 5.022 6.254 1.00 97.12 146 ILE A CA 1
ATOM 1185 C C . ILE A 1 146 ? -7.070 3.880 6.676 1.00 97.12 146 ILE A C 1
ATOM 1187 O O . ILE A 1 146 ? -6.720 2.705 6.553 1.00 97.12 146 ILE A O 1
ATOM 1191 N N . ALA A 1 147 ? -8.280 4.205 7.132 1.00 97.81 147 ALA A N 1
ATOM 1192 C CA . ALA A 1 147 ? -9.252 3.204 7.547 1.00 97.81 147 ALA A CA 1
ATOM 1193 C C . ALA A 1 147 ? -9.644 2.254 6.403 1.00 97.81 147 ALA A C 1
ATOM 1195 O O . ALA A 1 147 ? -9.746 1.049 6.633 1.00 97.81 147 ALA A O 1
ATOM 1196 N N . GLN A 1 148 ? -9.780 2.763 5.176 1.00 98.31 148 GLN A N 1
ATOM 1197 C CA . GLN A 1 148 ? -10.028 1.947 3.984 1.00 98.31 148 GLN A CA 1
ATOM 1198 C C . GLN A 1 148 ? -8.897 0.951 3.695 1.00 98.31 148 GLN A C 1
ATOM 1200 O O . GLN A 1 148 ? -9.177 -0.175 3.289 1.00 98.31 148 GLN A O 1
ATOM 1205 N N . GLY A 1 149 ? -7.632 1.307 3.942 1.00 97.00 149 GLY A N 1
ATOM 1206 C CA . GLY A 1 149 ? -6.523 0.353 3.815 1.00 97.00 149 GLY A CA 1
ATOM 1207 C C . GLY A 1 149 ? -6.600 -0.780 4.833 1.00 97.00 149 GLY A C 1
ATOM 1208 O O . GLY A 1 149 ? -6.439 -1.942 4.466 1.00 97.00 149 GLY A O 1
ATOM 1209 N N . PHE A 1 150 ? -6.938 -0.479 6.091 1.00 97.06 150 PHE A N 1
ATOM 1210 C CA . PHE A 1 150 ? -7.186 -1.518 7.099 1.00 97.06 150 PHE A CA 1
ATOM 1211 C C . PHE A 1 150 ? -8.390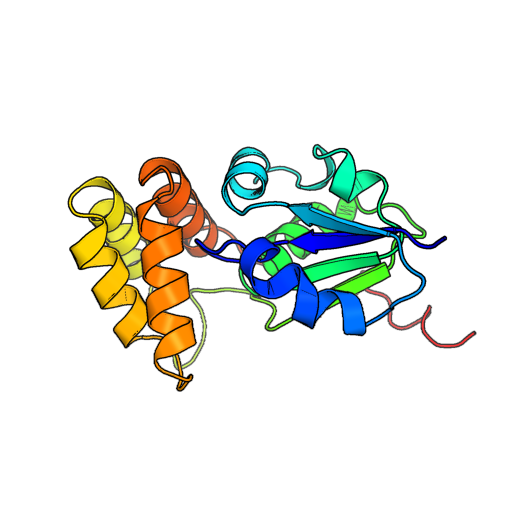 -2.398 6.744 1.00 97.06 150 PHE A C 1
ATOM 1213 O O . PHE A 1 150 ? -8.334 -3.615 6.902 1.00 97.06 150 PHE A O 1
ATOM 1220 N N . GLU A 1 151 ? -9.473 -1.815 6.232 1.00 98.06 151 GLU A N 1
ATOM 1221 C CA . GLU A 1 151 ? -10.622 -2.581 5.739 1.00 98.06 151 GLU A CA 1
ATOM 1222 C C . GLU A 1 151 ? -10.239 -3.479 4.566 1.00 98.06 151 GLU A C 1
ATOM 1224 O O . GLU A 1 151 ? -10.686 -4.622 4.499 1.00 98.06 151 GLU A O 1
ATOM 1229 N N . TYR A 1 152 ? -9.382 -3.002 3.668 1.00 97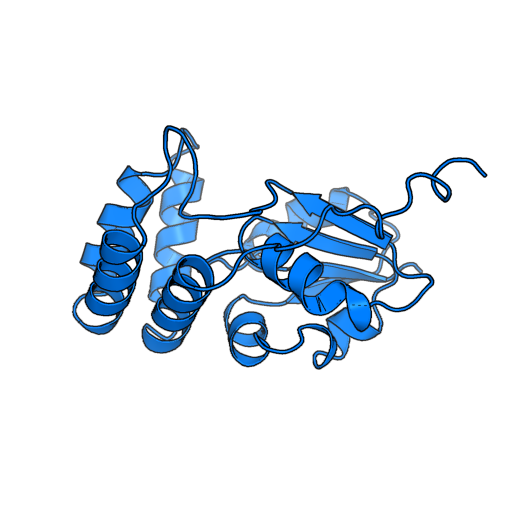.12 152 TYR A N 1
ATOM 1230 C CA . TYR A 1 152 ? -8.867 -3.809 2.576 1.00 97.12 152 TYR A CA 1
ATOM 1231 C C . TYR A 1 152 ? -8.031 -4.986 3.100 1.00 97.12 152 TYR A C 1
ATOM 1233 O O . TYR A 1 152 ? -8.320 -6.127 2.750 1.00 97.12 152 TYR A O 1
ATOM 1241 N N . LEU A 1 153 ? -7.078 -4.749 4.012 1.00 95.56 153 LEU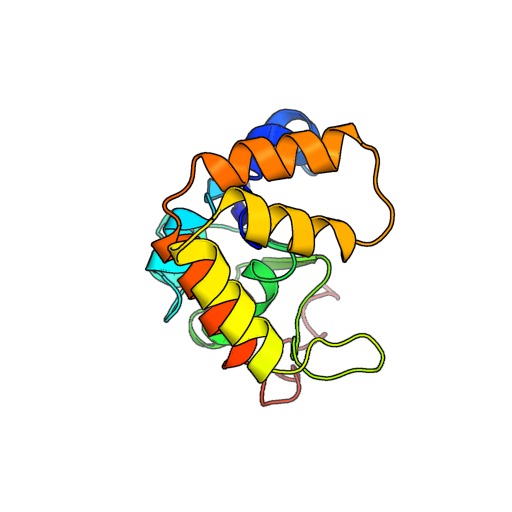 A N 1
ATOM 1242 C CA . LEU A 1 153 ? -6.281 -5.809 4.654 1.00 95.56 153 LEU A CA 1
ATOM 1243 C C . LEU A 1 153 ? -7.143 -6.845 5.390 1.00 95.56 153 LEU A C 1
ATOM 1245 O O . LEU A 1 153 ? -6.816 -8.028 5.406 1.00 95.56 153 LEU A O 1
ATOM 1249 N N . ALA A 1 154 ? -8.250 -6.410 5.994 1.00 96.31 154 ALA A N 1
ATOM 1250 C CA . ALA A 1 154 ? -9.160 -7.291 6.715 1.00 96.31 154 ALA A CA 1
ATOM 1251 C C . ALA A 1 154 ? -9.964 -8.222 5.790 1.00 96.31 154 ALA A C 1
ATOM 1253 O O . ALA A 1 154 ? -10.421 -9.278 6.225 1.00 96.31 154 ALA A O 1
ATOM 1254 N N . ASN A 1 155 ? -10.207 -7.814 4.545 1.00 95.75 155 ASN A N 1
ATOM 1255 C CA . ASN A 1 155 ? -11.146 -8.497 3.652 1.00 95.75 155 ASN A CA 1
ATOM 1256 C C . ASN A 1 155 ? -10.466 -9.194 2.476 1.00 95.75 155 ASN A C 1
ATOM 1258 O O . ASN A 1 155 ? -11.010 -10.156 1.930 1.00 95.75 155 ASN A O 1
ATOM 1262 N N . GLU A 1 156 ? -9.288 -8.723 2.080 1.00 94.56 156 GLU A N 1
ATOM 1263 C CA . GLU A 1 156 ? -8.609 -9.184 0.885 1.00 94.56 156 GLU A CA 1
ATOM 1264 C C . GLU A 1 156 ? -7.438 -10.098 1.206 1.00 94.56 156 GLU A C 1
ATOM 1266 O O . GLU A 1 156 ? -6.630 -9.863 2.099 1.00 94.56 156 GLU A O 1
ATOM 1271 N N . LYS A 1 157 ? -7.332 -11.147 0.397 1.00 92.25 157 LYS A N 1
ATOM 1272 C CA . LYS A 1 157 ? -6.224 -12.094 0.415 1.00 92.25 157 LYS A CA 1
ATOM 1273 C C . LYS A 1 157 ? -5.947 -12.628 -0.978 1.00 92.25 157 LYS A C 1
ATOM 1275 O O . LYS A 1 157 ? -6.776 -12.522 -1.899 1.00 92.25 157 LYS A O 1
ATOM 1280 N N . VAL A 1 158 ? -4.780 -13.232 -1.134 1.00 90.38 158 VAL A N 1
ATOM 1281 C CA . VAL A 1 158 ? -4.385 -13.920 -2.361 1.00 90.38 158 VAL A CA 1
ATOM 1282 C C . VAL A 1 158 ? -4.939 -15.351 -2.326 1.00 90.38 158 VAL A C 1
ATOM 1284 O O . VAL A 1 158 ? -4.423 -16.223 -1.640 1.00 90.38 158 VAL A O 1
ATOM 1287 N N . ASN A 1 159 ? -6.029 -15.594 -3.065 1.00 78.94 159 ASN A N 1
ATOM 1288 C CA . ASN A 1 159 ? -6.795 -16.854 -3.025 1.00 78.94 159 ASN A CA 1
ATOM 1289 C C . ASN A 1 159 ? -6.215 -18.007 -3.868 1.00 78.94 159 ASN A C 1
ATOM 1291 O O . ASN A 1 159 ? -6.723 -19.123 -3.801 1.00 78.94 159 ASN A O 1
ATOM 1295 N N . SER A 1 160 ? -5.224 -17.758 -4.723 1.00 61.06 160 SER A N 1
ATOM 1296 C CA . SER A 1 160 ? -4.653 -18.777 -5.613 1.00 61.06 160 SER A CA 1
ATOM 1297 C C . SER A 1 160 ? -3.152 -18.885 -5.414 1.00 61.06 160 SER A C 1
ATOM 1299 O O . SER A 1 160 ? -2.515 -17.866 -5.138 1.00 61.06 160 SER A O 1
ATOM 1301 N N . PRO A 1 161 ? -2.565 -20.084 -5.594 1.00 55.16 161 PRO A N 1
ATOM 1302 C CA . PRO A 1 161 ? -1.121 -20.201 -5.648 1.00 55.16 161 PRO A CA 1
ATOM 1303 C C . PRO A 1 161 ? -0.612 -19.227 -6.708 1.00 55.16 161 PRO A C 1
ATOM 1305 O O . PRO A 1 161 ? -1.135 -19.178 -7.824 1.00 55.16 161 PRO A O 1
ATOM 1308 N N . LEU A 1 162 ? 0.421 -18.461 -6.358 1.00 57.47 162 LEU A N 1
ATOM 1309 C CA . LEU A 1 162 ? 1.120 -17.523 -7.237 1.00 57.47 162 LEU A CA 1
ATOM 1310 C C . LEU A 1 162 ? 1.820 -18.226 -8.420 1.00 57.47 162 LEU A C 1
ATOM 1312 O O . LEU A 1 162 ? 2.759 -17.682 -8.979 1.00 57.47 162 LEU A O 1
ATOM 1316 N N . ALA A 1 163 ? 1.360 -19.405 -8.848 1.00 46.88 163 ALA A N 1
ATOM 1317 C CA . ALA A 1 163 ? 1.819 -20.151 -10.017 1.00 46.88 163 ALA A CA 1
ATOM 1318 C C . ALA A 1 163 ? 1.725 -19.349 -11.335 1.00 46.88 163 ALA A C 1
ATOM 1320 O O . ALA A 1 163 ? 2.219 -19.796 -12.362 1.00 46.88 163 ALA A O 1
ATOM 1321 N N . LEU A 1 164 ? 1.120 -18.155 -11.312 1.00 46.41 164 LEU A N 1
ATOM 1322 C CA . LEU A 1 164 ? 1.134 -17.176 -12.402 1.00 46.41 164 LEU A CA 1
ATOM 1323 C C . LEU A 1 164 ? 2.334 -16.209 -12.356 1.00 46.41 164 LEU A C 1
ATOM 1325 O O . LEU A 1 164 ? 2.665 -15.611 -13.376 1.00 46.41 164 LEU A O 1
ATOM 1329 N N . LEU A 1 165 ? 3.031 -16.084 -11.223 1.00 52.56 165 LEU A N 1
ATOM 1330 C CA . LEU A 1 165 ? 4.386 -15.534 -11.153 1.00 52.56 165 LEU A CA 1
ATOM 1331 C C . LEU A 1 165 ? 5.354 -16.638 -11.594 1.00 52.56 165 LEU A C 1
ATOM 1333 O O . LEU A 1 165 ? 6.131 -17.145 -10.792 1.00 52.56 165 LEU A O 1
ATOM 1337 N N . ASN A 1 166 ? 5.250 -17.102 -12.841 1.00 43.31 166 ASN A N 1
ATOM 1338 C CA . ASN A 1 166 ? 6.125 -18.152 -13.346 1.00 43.31 166 ASN A CA 1
ATOM 1339 C C . ASN A 1 166 ? 7.591 -17.747 -13.136 1.00 43.31 166 ASN A C 1
ATOM 1341 O O . ASN A 1 166 ? 8.078 -16.776 -13.709 1.00 43.31 166 ASN A O 1
ATOM 1345 N N . TRP A 1 167 ? 8.307 -18.558 -12.359 1.00 39.50 167 TRP A N 1
ATOM 1346 C CA . TRP A 1 167 ? 9.754 -18.523 -12.123 1.00 39.50 167 TRP A CA 1
ATOM 1347 C C . TRP A 1 167 ? 10.597 -18.748 -13.404 1.00 39.50 167 TRP A C 1
ATOM 1349 O O . TRP A 1 167 ? 11.801 -18.987 -13.329 1.00 39.50 167 TRP A O 1
ATOM 1359 N N . ALA A 1 168 ? 9.980 -18.699 -14.587 1.00 38.00 168 ALA A N 1
ATOM 1360 C CA . ALA A 1 168 ? 10.591 -19.031 -15.869 1.00 38.00 168 ALA A CA 1
ATOM 1361 C C . ALA A 1 168 ? 11.319 -17.851 -16.543 1.00 38.00 168 ALA A C 1
ATOM 1363 O O . ALA A 1 168 ? 12.169 -18.095 -17.395 1.00 38.00 168 ALA A O 1
ATOM 1364 N N . ASP A 1 169 ? 11.065 -16.603 -16.135 1.00 38.16 169 ASP A N 1
ATOM 1365 C CA . ASP A 1 169 ? 11.634 -15.417 -16.806 1.00 38.16 169 ASP A CA 1
ATOM 1366 C C . ASP A 1 169 ? 12.879 -14.822 -16.115 1.00 38.16 169 ASP A C 1
ATOM 1368 O O . ASP A 1 169 ? 13.434 -13.834 -16.587 1.00 38.16 169 ASP A O 1
ATOM 1372 N N . PHE A 1 170 ? 13.376 -15.437 -15.034 1.00 41.66 170 PHE A N 1
ATOM 1373 C CA . PHE A 1 170 ? 14.624 -15.024 -14.359 1.00 41.66 170 PHE A CA 1
ATOM 1374 C C . PHE A 1 170 ? 15.875 -15.793 -14.822 1.00 41.66 170 PHE A C 1
ATOM 1376 O O . PHE A 1 170 ? 16.949 -15.640 -14.244 1.00 41.66 170 PHE A O 1
ATOM 1383 N N . ARG A 1 171 ? 15.768 -16.618 -15.872 1.00 31.47 171 ARG A N 1
ATOM 1384 C CA . ARG A 1 171 ? 16.925 -17.242 -16.535 1.00 31.47 171 ARG A CA 1
ATOM 1385 C C . ARG A 1 171 ? 16.885 -17.027 -18.045 1.00 31.47 171 ARG A C 1
ATOM 1387 O O . ARG A 1 171 ? 16.646 -17.987 -18.773 1.00 31.47 171 ARG A O 1
ATOM 1394 N N . ARG A 1 172 ? 17.147 -15.805 -18.507 1.00 35.47 172 ARG A N 1
ATOM 1395 C CA . ARG A 1 172 ? 17.830 -15.537 -19.783 1.00 35.47 172 ARG A CA 1
ATOM 1396 C C . ARG A 1 172 ? 18.650 -14.266 -19.672 1.00 35.47 172 ARG A C 1
ATOM 1398 O O . ARG A 1 172 ? 18.091 -13.271 -19.167 1.00 35.47 172 ARG A O 1
#

Sequence (172 aa):
MLKWTWLSGLASDWNIWEDELTVADMDAEHRFVPYVKEVQSLQN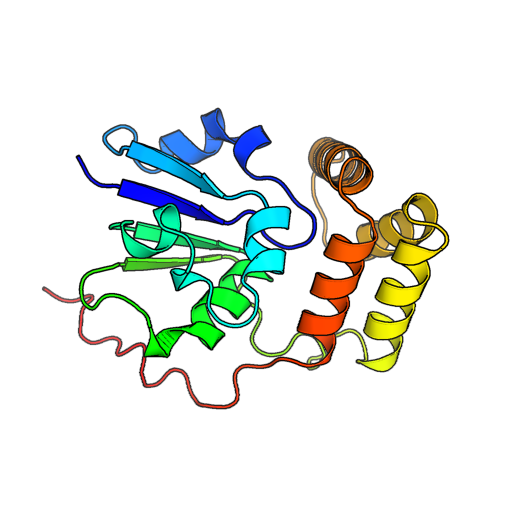IYSLSEVKNADVLVGMDFSALLMLKSVKHRPVKQKWILLAPIIDFCHGEDAWPQKQVLQVAKGVRKMPKVALQDVLNLFGPADEEYYESWMRTALQMDPELIAQGFEYLANEKVNSPLALLNWADFRR

Secondary structure (DSSP, 8-state):
--EEEEE--TT--GGGGHHHHHTT-TTSEEEEE-HHHHHTTTT-GGGSHHHHT-SEEEEEHHHHHHHHHTGGG--TT-EEEEES--SBTT-SSSPPPHHHHHHHHHHHHH-HHHHHHHHHTTSPS--HHHHHHHHHHHTTS-HHHHHHHHHHHHH-B--S-STTS-TTTT--